Protein AF-A0A357CS96-F1 (afdb_monomer_lite)

Foldseek 3Di:
DDPQALVPVVVVLVVLLVVLVVDPADDPDDLVQLLCQQVVVDDDDDDDLLCQQLCCLVVSHPLPDDDDDDPQDAAADDDDDQDDDPPDDPVVVVVSVVVVVVCQDLLNQLQVLPSSNVPPGGPHPPNDVVSHPPVSNVSNVSRDDPNSVCVVPVHHYDYDHDPVNVVVNVVCCCVRRNVDPD

Structure (mmCIF, N/CA/C/O backbone):
data_AF-A0A357CS96-F1
#
_entry.id   AF-A0A357CS96-F1
#
loop_
_atom_site.group_PDB
_atom_site.id
_atom_site.type_symbol
_atom_site.label_atom_id
_atom_site.label_alt_id
_atom_site.label_comp_id
_atom_site.label_asym_id
_atom_site.label_entity_id
_atom_site.label_seq_id
_atom_site.pdbx_PDB_ins_code
_atom_site.Cartn_x
_atom_site.Cartn_y
_atom_site.Cartn_z
_atom_site.occupancy
_atom_site.B_iso_or_equiv
_atom_site.auth_seq_id
_atom_site.auth_comp_id
_atom_site.auth_asym_id
_atom_site.auth_atom_id
_atom_site.pdbx_PDB_model_num
ATOM 1 N N . LYS A 1 1 ? -3.365 -22.462 11.909 1.00 75.12 1 LYS A N 1
ATOM 2 C CA . LYS A 1 1 ? -4.131 -22.587 10.645 1.00 75.12 1 LYS A CA 1
ATOM 3 C C . LYS A 1 1 ? -3.348 -21.869 9.563 1.00 75.12 1 LYS A C 1
ATOM 5 O O . LYS A 1 1 ? -2.520 -21.044 9.932 1.00 75.12 1 LYS A O 1
ATOM 10 N N . ASP A 1 2 ? -3.538 -22.249 8.308 1.00 89.25 2 ASP A N 1
ATOM 11 C CA . ASP A 1 2 ? -2.720 -21.771 7.198 1.00 89.25 2 ASP A CA 1
ATOM 12 C C . ASP A 1 2 ? -3.025 -20.291 6.891 1.00 89.25 2 ASP A C 1
ATOM 14 O O . ASP A 1 2 ? -4.145 -19.974 6.487 1.00 89.25 2 ASP A O 1
ATOM 18 N N . PRO A 1 3 ? -2.075 -19.361 7.105 1.00 90.06 3 PRO A N 1
ATOM 19 C CA . PRO A 1 3 ? -2.290 -17.954 6.787 1.00 90.06 3 PRO A CA 1
ATOM 20 C C . PRO A 1 3 ? -2.448 -17.699 5.281 1.00 90.06 3 PRO A C 1
ATOM 22 O O . PRO A 1 3 ? -2.898 -16.617 4.927 1.00 90.06 3 PRO A O 1
ATOM 25 N N . LEU A 1 4 ? -2.132 -18.666 4.412 1.00 92.62 4 LEU A N 1
ATOM 26 C CA . LEU A 1 4 ? -2.280 -18.555 2.960 1.00 92.62 4 LEU A CA 1
ATOM 27 C C . LEU A 1 4 ? -3.591 -19.155 2.425 1.00 92.62 4 LEU A C 1
ATOM 29 O O . LEU A 1 4 ? -3.891 -18.972 1.251 1.00 92.62 4 LEU A O 1
ATOM 33 N N . ASP A 1 5 ? -4.396 -19.819 3.266 1.00 95.94 5 ASP A N 1
ATOM 34 C CA . ASP A 1 5 ? -5.719 -20.332 2.879 1.00 95.94 5 ASP A CA 1
ATOM 35 C C . ASP A 1 5 ? -6.846 -19.544 3.572 1.00 95.94 5 ASP A C 1
ATOM 37 O O . ASP A 1 5 ? -7.139 -19.793 4.755 1.00 95.94 5 ASP A O 1
ATOM 41 N N . PRO A 1 6 ? -7.548 -18.657 2.835 1.00 96.38 6 PRO A N 1
ATOM 42 C CA . PRO A 1 6 ? -8.664 -17.876 3.353 1.00 96.38 6 PRO A CA 1
ATOM 43 C C . PRO A 1 6 ? -9.782 -18.709 3.976 1.00 96.38 6 PRO A C 1
ATOM 45 O O . PRO A 1 6 ? -10.454 -18.243 4.898 1.00 96.38 6 PRO A O 1
ATOM 48 N N . LYS A 1 7 ? -9.978 -19.963 3.549 1.00 96.12 7 LYS A N 1
ATOM 49 C CA . LYS A 1 7 ? -11.012 -20.846 4.120 1.00 96.12 7 LYS A CA 1
ATOM 50 C C . LYS A 1 7 ? -10.738 -21.183 5.576 1.00 96.12 7 LYS A C 1
ATOM 52 O O . LYS A 1 7 ? -11.657 -21.549 6.300 1.00 96.12 7 LYS A O 1
ATOM 57 N N . THR A 1 8 ? -9.487 -21.072 6.013 1.00 96.25 8 THR A N 1
ATOM 58 C CA . THR A 1 8 ? -9.082 -21.425 7.373 1.00 96.25 8 THR A CA 1
ATOM 59 C C . THR A 1 8 ? -9.095 -20.234 8.333 1.00 96.25 8 THR A C 1
ATOM 61 O O . THR A 1 8 ? -8.881 -20.410 9.538 1.00 96.25 8 THR A O 1
ATOM 64 N N . TRP A 1 9 ? -9.382 -19.024 7.844 1.00 95.81 9 TRP A N 1
ATOM 65 C CA . TRP A 1 9 ? -9.335 -17.783 8.618 1.00 95.81 9 TRP A CA 1
ATOM 66 C C . TRP A 1 9 ? -10.586 -17.534 9.477 1.00 95.81 9 TRP A C 1
ATOM 68 O O . TRP A 1 9 ? -11.066 -16.407 9.576 1.00 95.81 9 TRP A O 1
ATOM 78 N N . ASP A 1 10 ? -11.124 -18.563 10.137 1.00 95.94 10 ASP A N 1
ATOM 79 C CA . ASP A 1 10 ? -12.395 -18.474 10.879 1.00 95.94 10 ASP A CA 1
ATOM 80 C C . ASP A 1 10 ? -12.441 -17.298 11.865 1.00 95.94 10 ASP A C 1
ATOM 82 O O . ASP A 1 10 ? -13.443 -16.592 11.958 1.00 95.94 10 ASP A O 1
ATOM 86 N N . LYS A 1 11 ? -11.334 -17.061 12.586 1.00 95.38 11 LYS A N 1
ATOM 87 C CA . LYS A 1 11 ? -11.227 -15.947 13.538 1.00 95.38 11 LYS A CA 1
ATOM 88 C C . LYS A 1 11 ? -11.236 -14.590 12.835 1.00 95.38 11 LYS A C 1
ATOM 90 O O . LYS A 1 11 ? -11.884 -13.675 13.327 1.00 95.38 11 LYS A O 1
ATOM 95 N N . THR A 1 12 ? -10.553 -14.470 11.698 1.00 94.88 12 THR A N 1
ATOM 96 C CA . THR A 1 12 ? -10.521 -13.238 10.899 1.00 94.88 12 THR A CA 1
ATOM 97 C C . THR A 1 12 ? -11.905 -12.931 10.348 1.00 94.88 12 THR A C 1
ATOM 99 O O . THR A 1 12 ? -12.391 -11.823 10.527 1.00 94.88 12 THR A O 1
ATOM 102 N N . TRP A 1 13 ? -12.589 -13.913 9.755 1.00 96.25 13 TRP A N 1
ATOM 103 C CA . TRP A 1 13 ? -13.939 -13.706 9.227 1.00 96.25 13 TRP A CA 1
ATOM 104 C C . TRP A 1 13 ? -14.944 -13.358 10.320 1.00 96.25 13 TRP A C 1
ATOM 106 O O . TRP A 1 13 ? -15.763 -12.463 10.130 1.00 96.25 13 TRP A O 1
ATOM 116 N N . ALA A 1 14 ? -14.872 -14.022 11.476 1.00 96.50 14 ALA A N 1
ATOM 117 C CA . ALA A 1 14 ? -15.705 -13.676 12.624 1.00 96.50 14 ALA A CA 1
ATOM 118 C C . ALA A 1 14 ? -15.427 -12.247 13.119 1.00 96.50 14 ALA A C 1
ATOM 120 O O . ALA A 1 14 ? -16.367 -11.498 13.374 1.00 96.50 14 ALA A O 1
ATOM 121 N N . TYR A 1 15 ? -14.153 -11.853 13.200 1.00 95.62 15 TYR A N 1
ATOM 122 C CA . TYR A 1 15 ? -13.755 -10.504 13.597 1.00 95.62 15 TYR A CA 1
ATOM 123 C C . TYR A 1 15 ? -14.239 -9.439 12.605 1.00 95.62 15 TYR A C 1
ATOM 125 O O . TYR A 1 15 ? -14.830 -8.450 13.025 1.00 95.62 15 TYR A O 1
ATOM 133 N N . LEU A 1 16 ? -14.058 -9.650 11.297 1.00 95.50 16 LEU A N 1
ATOM 134 C CA . LEU A 1 16 ? -14.501 -8.706 10.266 1.00 95.50 16 LEU A CA 1
ATOM 135 C C . LEU A 1 16 ? -16.028 -8.545 10.252 1.00 95.50 16 LEU A C 1
ATOM 137 O O . LEU A 1 16 ? -16.511 -7.426 10.116 1.00 95.50 16 LEU A O 1
ATOM 141 N N . LYS A 1 17 ? -16.788 -9.627 10.472 1.00 94.69 17 LYS A N 1
ATOM 142 C CA . LYS A 1 17 ? -18.253 -9.566 10.635 1.00 94.69 17 LYS A CA 1
ATOM 143 C C . LYS A 1 17 ? -18.686 -8.793 11.875 1.00 94.69 17 LYS A C 1
ATOM 145 O O . LYS A 1 17 ? -19.709 -8.117 11.846 1.00 94.69 17 LYS A O 1
ATOM 150 N N . GLU A 1 18 ? -17.953 -8.928 12.977 1.00 95.31 18 GLU A N 1
ATOM 151 C CA . GLU A 1 18 ? -18.225 -8.144 14.182 1.00 95.31 18 GLU A CA 1
ATOM 152 C C . GLU A 1 18 ? -17.918 -6.665 13.938 1.00 95.31 18 GLU A C 1
ATOM 154 O O . GLU A 1 18 ? -18.753 -5.815 14.233 1.00 95.31 18 GLU A O 1
ATOM 159 N N . LEU A 1 19 ? -16.764 -6.364 13.336 1.00 93.25 19 LEU A N 1
ATOM 160 C CA . LEU A 1 19 ? -16.343 -5.002 13.017 1.00 93.25 19 LEU A CA 1
ATOM 161 C C . LEU A 1 19 ? -17.325 -4.297 12.072 1.00 93.25 19 LEU A C 1
ATOM 163 O O . LEU A 1 19 ? -17.672 -3.143 12.300 1.00 93.25 19 LEU A O 1
ATOM 167 N N . ASP A 1 20 ? -17.819 -4.998 11.053 1.00 92.25 20 ASP A N 1
ATOM 168 C CA . ASP A 1 20 ? -18.779 -4.488 10.068 1.00 92.25 20 ASP A CA 1
ATOM 169 C C . ASP A 1 20 ? -20.096 -3.979 10.692 1.00 92.25 20 ASP A C 1
ATOM 171 O O . ASP A 1 20 ? -20.795 -3.143 10.117 1.00 92.25 20 ASP A O 1
ATOM 175 N N . LYS A 1 21 ? -20.452 -4.397 11.913 1.00 91.69 21 LYS A N 1
ATOM 176 C CA . LYS A 1 21 ? -21.603 -3.818 12.635 1.00 91.69 21 LYS A CA 1
ATOM 177 C C . LYS A 1 21 ? -21.431 -2.326 12.935 1.00 91.69 21 LYS A C 1
ATOM 179 O O . LYS A 1 21 ? -22.436 -1.636 13.085 1.00 91.69 21 LYS A O 1
ATOM 184 N N . TYR A 1 22 ? -20.187 -1.855 12.994 1.00 91.44 22 TYR A N 1
ATOM 185 C CA . TYR A 1 22 ? -19.800 -0.485 13.334 1.00 91.44 22 TYR A CA 1
ATOM 186 C C . TYR A 1 22 ? -19.279 0.304 12.125 1.00 91.44 22 TYR A C 1
ATOM 188 O O . TYR A 1 22 ? -18.843 1.441 12.282 1.00 91.44 22 TYR A O 1
ATOM 196 N N . ILE A 1 23 ? -19.299 -0.291 10.928 1.00 90.69 23 ILE A N 1
ATOM 197 C CA . ILE A 1 23 ? -18.941 0.386 9.683 1.00 90.69 23 ILE A CA 1
ATOM 198 C C . ILE A 1 23 ? -20.221 0.895 9.015 1.00 90.69 23 ILE A C 1
ATOM 200 O O . ILE A 1 23 ? -21.155 0.130 8.761 1.00 90.69 23 ILE A O 1
ATOM 204 N N . ASP A 1 24 ? -20.262 2.196 8.725 1.00 88.50 24 ASP A N 1
ATOM 205 C CA . ASP A 1 24 ? -21.394 2.816 8.032 1.00 88.50 24 ASP A CA 1
ATOM 206 C C . ASP A 1 24 ? -21.479 2.346 6.576 1.00 88.50 24 ASP A C 1
ATOM 208 O O . ASP A 1 24 ? -22.536 1.905 6.123 1.00 88.50 24 ASP A O 1
ATOM 212 N N . TYR A 1 25 ? -20.348 2.411 5.867 1.00 90.94 25 TYR A N 1
ATOM 213 C CA . TYR A 1 25 ? -20.164 1.925 4.502 1.00 90.94 25 TYR A CA 1
ATOM 214 C C . TYR A 1 25 ? -18.675 1.756 4.176 1.00 90.94 25 TYR A C 1
ATOM 216 O O . TYR A 1 25 ? -17.798 2.329 4.833 1.00 90.94 25 TYR A O 1
ATOM 224 N N . TYR A 1 26 ? -18.410 1.008 3.107 1.00 91.25 26 TYR A N 1
ATOM 225 C CA . TYR A 1 26 ? -17.089 0.865 2.503 1.00 91.25 26 TYR A CA 1
ATOM 226 C C . TYR A 1 26 ? -16.968 1.820 1.302 1.00 91.25 26 TYR A C 1
ATOM 228 O O . TYR A 1 26 ? -17.707 1.651 0.329 1.00 91.25 26 TYR A O 1
ATOM 236 N N . PRO A 1 27 ? -16.085 2.839 1.340 1.00 90.62 27 PRO A N 1
ATOM 237 C CA . PRO A 1 27 ? -15.875 3.731 0.201 1.00 90.62 27 PRO A CA 1
ATOM 238 C C . PRO A 1 27 ? -15.414 2.964 -1.039 1.00 90.62 27 PRO A C 1
ATOM 240 O O . PRO A 1 27 ? -14.642 2.014 -0.934 1.00 90.62 27 PRO A O 1
ATOM 243 N N . SER A 1 28 ? -15.800 3.426 -2.230 1.00 89.31 28 SER A N 1
ATOM 244 C CA . SER A 1 28 ? -15.429 2.775 -3.496 1.00 89.31 28 SER A CA 1
ATOM 245 C C . SER A 1 28 ? -13.948 2.929 -3.875 1.00 89.31 28 SER A C 1
ATOM 247 O O . SER A 1 28 ? -13.534 2.458 -4.931 1.00 89.31 28 SER A O 1
ATOM 249 N N . GLY A 1 29 ? -13.145 3.619 -3.059 1.00 90.50 29 GLY A N 1
ATOM 250 C CA . GLY A 1 29 ? -11.711 3.751 -3.282 1.00 90.50 29 GLY A CA 1
ATOM 251 C C . GLY A 1 29 ? -10.982 4.550 -2.205 1.00 90.50 29 GLY A C 1
ATOM 252 O O . GLY A 1 29 ? -11.567 5.373 -1.496 1.00 90.50 29 GLY A O 1
ATOM 253 N N . THR A 1 30 ? -9.668 4.337 -2.130 1.00 90.62 30 THR A N 1
ATOM 254 C CA . THR A 1 30 ? -8.774 4.927 -1.122 1.00 90.62 30 THR A CA 1
ATOM 255 C C . THR A 1 30 ? -8.813 6.454 -1.104 1.00 90.62 30 THR A C 1
ATOM 257 O O . THR A 1 30 ? -8.929 7.052 -0.038 1.00 90.62 30 THR A O 1
ATOM 260 N N . GLY A 1 31 ? -8.801 7.105 -2.274 1.00 91.88 31 GLY A N 1
ATOM 261 C CA . GLY A 1 31 ? -8.835 8.572 -2.353 1.00 91.88 31 GLY A CA 1
ATOM 262 C C . GLY A 1 31 ? -10.109 9.196 -1.769 1.00 91.88 31 GLY A C 1
ATOM 263 O O . GLY A 1 31 ? -10.073 10.319 -1.275 1.00 91.88 31 GLY A O 1
ATOM 264 N N . ILE A 1 32 ? -11.232 8.470 -1.779 1.00 94.38 32 ILE A N 1
ATOM 265 C CA . ILE A 1 32 ? -12.473 8.920 -1.135 1.00 94.38 32 ILE A CA 1
ATOM 266 C C . ILE A 1 32 ? -12.324 8.834 0.387 1.00 94.38 32 ILE A C 1
ATOM 268 O O . ILE A 1 32 ? -12.597 9.813 1.074 1.00 94.38 32 ILE A O 1
ATOM 272 N N . ALA A 1 33 ? -11.816 7.708 0.899 1.00 94.44 33 ALA A N 1
ATOM 273 C CA . ALA A 1 33 ? -11.625 7.501 2.334 1.00 94.44 33 ALA A CA 1
ATOM 274 C C . ALA A 1 33 ? -10.701 8.559 2.970 1.00 94.44 33 ALA A C 1
ATOM 276 O O . ALA A 1 33 ? -10.997 9.061 4.054 1.00 94.44 33 ALA A O 1
ATOM 277 N N . PHE A 1 34 ? -9.608 8.931 2.293 1.00 95.88 34 PHE A N 1
ATOM 278 C CA . PHE A 1 34 ? -8.703 9.982 2.773 1.00 95.88 34 PHE A CA 1
ATOM 279 C C . PHE A 1 34 ? -9.310 11.380 2.703 1.00 95.88 34 PHE A C 1
ATOM 281 O O . PHE A 1 34 ? -9.118 12.161 3.632 1.00 95.88 34 PHE A O 1
ATOM 288 N N . ARG A 1 35 ? -10.069 11.695 1.646 1.00 95.50 35 ARG A N 1
ATOM 289 C CA . ARG A 1 35 ? -10.781 12.976 1.556 1.00 95.50 35 ARG A CA 1
ATOM 290 C C . ARG A 1 35 ? -11.796 13.126 2.689 1.00 95.50 35 ARG A C 1
ATOM 292 O O . ARG A 1 35 ? -11.792 14.147 3.361 1.00 95.50 35 ARG A O 1
ATOM 299 N N . GLU A 1 36 ? -12.593 12.094 2.953 1.00 95.62 36 GLU A N 1
ATOM 300 C CA . GLU A 1 36 ? -13.549 12.079 4.069 1.00 95.62 36 GLU A CA 1
ATOM 301 C C . GLU A 1 36 ? -12.856 12.248 5.428 1.00 95.62 36 GLU A C 1
ATOM 303 O O . GLU A 1 36 ? -13.339 12.960 6.307 1.00 95.62 36 GLU A O 1
ATOM 308 N N . MET A 1 37 ? -11.684 11.630 5.601 1.00 95.12 37 MET A N 1
ATOM 309 C CA . MET A 1 37 ? -10.868 11.841 6.795 1.00 95.12 37 MET A CA 1
ATOM 310 C C . MET A 1 37 ? -10.388 13.297 6.900 1.00 95.12 37 MET A C 1
ATOM 312 O O . MET A 1 37 ? -10.484 13.888 7.973 1.00 95.12 37 MET A O 1
ATOM 316 N N . GLY A 1 38 ? -9.925 13.897 5.801 1.00 95.31 38 GLY A N 1
ATOM 317 C CA . GLY A 1 38 ? -9.519 15.305 5.756 1.00 95.31 38 GLY A CA 1
ATOM 318 C C . GLY A 1 38 ? -10.661 16.290 6.028 1.00 95.31 38 GLY A C 1
ATOM 319 O O . GLY A 1 38 ? -10.455 17.299 6.697 1.00 95.31 38 GLY A O 1
ATOM 320 N N . GLU A 1 39 ? -11.871 15.972 5.565 1.00 95.50 39 GLU A N 1
ATOM 321 C CA . GLU A 1 39 ? -13.102 16.746 5.791 1.00 95.50 39 GLU A CA 1
ATOM 322 C C . GLU A 1 39 ? -13.698 16.535 7.195 1.00 95.50 39 GLU A C 1
ATOM 324 O O . GLU A 1 39 ? -14.621 17.246 7.593 1.00 95.50 39 GLU A O 1
ATOM 329 N N . GLY A 1 40 ? -13.177 15.573 7.963 1.00 93.94 40 GLY A N 1
ATOM 330 C CA . GLY A 1 40 ? -13.650 15.252 9.310 1.00 93.94 40 GLY A CA 1
ATOM 331 C C . GLY A 1 40 ? -14.920 14.399 9.349 1.00 93.94 40 GLY A C 1
ATOM 332 O O . GLY A 1 40 ? -15.514 14.244 10.414 1.00 93.94 40 GLY A O 1
ATOM 333 N N . THR A 1 41 ? -15.336 13.821 8.220 1.00 93.69 41 THR A N 1
ATOM 334 C CA . THR A 1 41 ? -16.478 12.895 8.135 1.00 93.69 41 THR A CA 1
ATOM 335 C C . THR A 1 41 ? -16.083 11.445 8.419 1.00 93.69 41 THR A C 1
ATOM 337 O O . THR A 1 41 ? -16.950 10.588 8.579 1.00 93.69 41 THR A O 1
ATOM 340 N N . ARG A 1 42 ? -14.778 11.162 8.551 1.00 92.44 42 ARG A N 1
ATOM 341 C CA . ARG A 1 42 ? -14.239 9.851 8.931 1.00 92.44 42 ARG A CA 1
ATOM 342 C C . ARG A 1 42 ? -13.205 9.971 10.049 1.00 92.44 42 ARG A C 1
ATOM 344 O O . ARG A 1 42 ? -12.190 10.642 9.902 1.00 92.44 42 ARG A O 1
ATOM 351 N N . TYR A 1 43 ? -13.442 9.261 11.152 1.00 91.31 43 TYR A N 1
ATOM 352 C CA . TYR A 1 43 ? -12.580 9.312 12.342 1.00 91.31 43 TYR A CA 1
ATOM 353 C C . TYR A 1 43 ? -11.351 8.404 12.257 1.00 91.31 43 TYR A C 1
ATOM 355 O O . TYR A 1 43 ? -10.294 8.731 12.789 1.00 91.31 43 TYR A O 1
ATOM 363 N N . ILE A 1 44 ? -11.492 7.243 11.615 1.00 93.12 44 ILE A N 1
ATOM 364 C CA . ILE A 1 44 ? -10.446 6.226 11.515 1.00 93.12 44 ILE A CA 1
ATOM 365 C C . ILE A 1 44 ? -10.535 5.524 10.160 1.00 93.12 44 ILE A C 1
ATOM 367 O O . ILE A 1 44 ? -11.627 5.308 9.628 1.00 93.12 44 ILE A O 1
ATOM 371 N N . LEU A 1 45 ? -9.382 5.174 9.596 1.00 92.75 45 LEU A N 1
ATOM 372 C CA . LEU A 1 45 ? -9.275 4.352 8.395 1.00 92.75 45 LEU A CA 1
ATOM 373 C C . LEU A 1 45 ? -8.078 3.408 8.515 1.00 92.75 45 LEU A C 1
ATOM 375 O O . LEU A 1 45 ? -7.107 3.711 9.208 1.00 92.75 45 LEU A O 1
ATOM 379 N N . ALA A 1 46 ? -8.151 2.268 7.834 1.00 92.12 46 ALA A N 1
ATOM 380 C CA . ALA A 1 46 ? -6.997 1.402 7.631 1.00 92.12 46 ALA A CA 1
ATOM 381 C C . ALA A 1 46 ? -6.166 1.933 6.452 1.00 92.12 46 ALA A C 1
ATOM 383 O O . ALA A 1 46 ? -6.723 2.254 5.403 1.00 92.12 46 ALA A O 1
ATOM 384 N N . SER A 1 47 ? -4.846 2.022 6.621 1.00 91.75 47 SER A N 1
ATOM 385 C CA . SER A 1 47 ? -3.909 2.509 5.599 1.00 91.75 47 SER A CA 1
ATOM 386 C C . SER A 1 47 ? -2.629 1.680 5.587 1.00 91.75 47 SER A C 1
ATOM 388 O O . SER A 1 47 ? -2.313 0.992 6.556 1.00 91.75 47 SER A O 1
ATOM 390 N N . HIS A 1 48 ? -1.852 1.813 4.513 1.00 90.56 48 HIS A N 1
ATOM 391 C CA . HIS A 1 48 ? -0.430 1.479 4.500 1.00 90.56 48 HIS A CA 1
ATOM 392 C C . HIS A 1 48 ? 0.436 2.747 4.587 1.00 90.56 48 HIS A C 1
ATOM 394 O O . HIS A 1 48 ? -0.064 3.870 4.473 1.00 90.56 48 HIS A O 1
ATOM 400 N N . LEU A 1 49 ? 1.746 2.568 4.771 1.00 92.06 49 LEU A N 1
ATOM 401 C CA . LEU A 1 49 ? 2.691 3.665 5.009 1.00 92.06 49 LEU A CA 1
ATOM 402 C C . LEU A 1 49 ? 2.754 4.661 3.836 1.00 92.06 49 LEU A C 1
ATOM 404 O O . LEU A 1 49 ? 2.644 5.862 4.056 1.00 92.06 49 LEU A O 1
ATOM 408 N N . GLY A 1 50 ? 2.851 4.160 2.597 1.00 91.94 50 GLY A N 1
ATOM 409 C CA . GLY A 1 50 ? 2.831 4.981 1.376 1.00 91.94 50 GLY A CA 1
ATOM 410 C C . GLY A 1 50 ? 1.657 5.963 1.280 1.00 91.94 50 GLY A C 1
ATOM 411 O O . GLY A 1 50 ? 1.879 7.158 1.115 1.00 91.94 50 GLY A O 1
ATOM 412 N N . TRP A 1 51 ? 0.410 5.499 1.454 1.00 92.62 51 TRP A N 1
ATOM 413 C CA . TRP A 1 51 ? -0.756 6.388 1.429 1.00 92.62 51 TRP A CA 1
ATOM 414 C C . TRP A 1 51 ? -0.745 7.392 2.583 1.00 92.62 51 TRP A C 1
ATOM 416 O O . TRP A 1 51 ? -1.023 8.561 2.344 1.00 92.62 51 TRP A O 1
ATOM 426 N N . ASP A 1 52 ? -0.394 6.989 3.809 1.00 92.62 52 ASP A N 1
ATOM 427 C CA . ASP A 1 52 ? -0.352 7.934 4.935 1.00 92.62 52 ASP A CA 1
ATOM 428 C C . ASP A 1 52 ? 0.635 9.084 4.670 1.00 92.62 52 ASP A C 1
ATOM 430 O O . ASP A 1 52 ? 0.276 10.254 4.812 1.00 92.62 52 ASP A O 1
ATOM 434 N N . VAL A 1 53 ? 1.852 8.766 4.216 1.00 94.06 53 VAL A N 1
ATOM 435 C CA . VAL A 1 53 ? 2.874 9.770 3.886 1.00 94.06 53 VAL A CA 1
ATOM 436 C C . VAL A 1 53 ? 2.428 10.629 2.702 1.00 94.06 53 VAL A C 1
ATOM 438 O O . VAL A 1 53 ? 2.473 11.859 2.773 1.00 94.06 53 VAL A O 1
ATOM 441 N N . ASN A 1 54 ? 1.950 9.999 1.629 1.00 94.38 54 ASN A N 1
ATOM 442 C CA . ASN A 1 54 ? 1.549 10.689 0.411 1.00 94.38 54 ASN A CA 1
ATOM 443 C C . ASN A 1 54 ? 0.393 11.663 0.641 1.00 94.38 54 ASN A C 1
ATOM 445 O O . ASN A 1 54 ? 0.467 12.817 0.228 1.00 94.38 54 ASN A O 1
ATOM 449 N N . GLN A 1 55 ? -0.650 11.246 1.354 1.00 94.25 55 GLN A N 1
ATOM 450 C CA . GLN A 1 55 ? -1.840 12.072 1.566 1.00 94.25 55 GLN A CA 1
ATOM 451 C C . GLN A 1 55 ? -1.569 13.265 2.492 1.00 94.25 55 GLN A C 1
ATOM 453 O O . GLN A 1 55 ? -2.244 14.288 2.382 1.00 94.25 55 GLN A O 1
ATOM 458 N N . ARG A 1 56 ? -0.545 13.185 3.352 1.00 93.06 56 ARG A N 1
ATOM 459 C CA . ARG A 1 56 ? -0.037 14.338 4.116 1.00 93.06 56 ARG A CA 1
ATOM 460 C C . ARG A 1 56 ? 0.739 15.304 3.235 1.00 93.06 56 ARG A C 1
ATOM 462 O O . ARG A 1 56 ? 0.526 16.508 3.337 1.00 93.06 56 ARG A O 1
ATOM 469 N N . ILE A 1 57 ? 1.613 14.786 2.369 1.00 94.56 57 ILE A N 1
ATOM 470 C CA . ILE A 1 57 ? 2.382 15.603 1.417 1.00 94.56 57 ILE A CA 1
ATOM 471 C C . ILE A 1 57 ? 1.439 16.366 0.483 1.00 94.56 57 ILE A C 1
ATOM 473 O O . ILE A 1 57 ? 1.616 17.563 0.279 1.00 94.56 57 ILE A O 1
ATOM 477 N N . LEU A 1 58 ? 0.407 15.691 -0.029 1.00 94.06 58 LEU A N 1
ATOM 478 C CA . LEU A 1 58 ? -0.609 16.291 -0.895 1.00 94.06 58 LEU A CA 1
ATOM 479 C C . LEU A 1 58 ? -1.583 17.218 -0.145 1.00 94.06 58 LEU A C 1
ATOM 481 O O . LEU A 1 58 ? -2.394 17.889 -0.778 1.00 94.06 58 LEU A O 1
ATOM 485 N N . GLY A 1 59 ? -1.533 17.257 1.191 1.00 94.00 59 GLY A N 1
ATOM 486 C CA . GLY A 1 59 ? -2.434 18.064 2.016 1.00 94.00 59 GLY A CA 1
ATOM 487 C C . GLY A 1 59 ? -3.879 17.559 2.054 1.00 94.00 59 GLY A C 1
ATOM 488 O O . GLY A 1 59 ? -4.762 18.293 2.486 1.00 94.00 59 GLY A O 1
ATOM 489 N N . THR A 1 60 ? -4.136 16.324 1.612 1.00 95.38 60 THR A N 1
ATOM 490 C CA . THR A 1 60 ? -5.466 15.700 1.674 1.00 95.38 60 THR A CA 1
ATOM 491 C C . THR A 1 60 ? -5.875 15.406 3.112 1.00 95.38 60 THR A C 1
ATOM 493 O O . THR A 1 60 ? -7.036 15.593 3.460 1.00 95.38 60 THR A O 1
ATOM 496 N N . ILE A 1 61 ? -4.922 14.999 3.957 1.00 94.38 61 ILE A N 1
ATOM 497 C CA . ILE A 1 61 ? -5.132 14.913 5.405 1.00 94.38 61 ILE A CA 1
ATOM 498 C C . ILE A 1 61 ? -4.208 15.881 6.153 1.00 94.38 61 ILE A C 1
ATOM 500 O O . ILE A 1 61 ? -3.055 16.069 5.751 1.00 94.38 61 ILE A O 1
ATOM 504 N N . PRO A 1 62 ? -4.666 16.486 7.263 1.00 91.25 62 PRO A N 1
ATOM 505 C CA . PRO A 1 62 ? -3.830 17.380 8.051 1.00 91.25 62 PRO A CA 1
ATOM 506 C C . PRO A 1 62 ? -2.608 16.677 8.658 1.00 91.25 62 PRO A C 1
ATOM 508 O O . PRO A 1 62 ? -2.702 15.579 9.207 1.00 91.25 62 PRO A O 1
ATOM 511 N N . ALA A 1 63 ? -1.460 17.362 8.670 1.00 89.38 63 ALA A N 1
ATOM 512 C CA . ALA A 1 63 ? -0.200 16.816 9.187 1.00 89.38 63 ALA A CA 1
ATOM 513 C C . ALA A 1 63 ? -0.265 16.361 10.660 1.00 89.38 63 ALA A C 1
ATOM 515 O O . ALA A 1 63 ? 0.474 15.463 11.054 1.00 89.38 63 ALA A O 1
ATOM 516 N N . HIS A 1 64 ? -1.162 16.944 11.464 1.00 88.56 64 HIS A N 1
ATOM 517 C CA . HIS A 1 64 ? -1.317 16.622 12.885 1.00 88.56 64 HIS A CA 1
ATOM 518 C C . HIS A 1 64 ? -2.109 15.330 13.156 1.00 88.56 64 HIS A C 1
ATOM 520 O O . HIS A 1 64 ? -2.174 14.894 14.307 1.00 88.56 64 HIS A O 1
ATOM 526 N N . PHE A 1 65 ? -2.714 14.712 12.136 1.00 91.50 65 PHE A N 1
ATOM 527 C CA . PHE A 1 65 ? -3.439 13.450 12.301 1.00 91.50 65 PHE A CA 1
ATOM 528 C C . PHE A 1 65 ? -2.465 12.354 12.723 1.00 91.50 65 PHE A C 1
ATOM 530 O O . PHE A 1 65 ? -1.347 12.288 12.215 1.00 91.50 65 PHE A O 1
ATOM 537 N N . GLN A 1 66 ? -2.869 11.482 13.638 1.00 90.75 66 GLN A N 1
ATOM 538 C CA . GLN A 1 66 ? -1.983 10.457 14.183 1.00 90.75 66 GLN A CA 1
ATOM 539 C C . GLN A 1 66 ? -2.162 9.129 13.453 1.00 90.75 66 GLN A C 1
ATOM 541 O O . GLN A 1 66 ? -3.242 8.823 12.954 1.00 90.75 66 GLN A O 1
ATOM 546 N N . ALA A 1 67 ? -1.085 8.351 13.397 1.00 91.69 67 ALA A N 1
ATOM 547 C CA . ALA A 1 67 ? -1.133 6.955 12.994 1.00 91.69 67 ALA A CA 1
ATOM 548 C C . ALA A 1 67 ? -0.798 6.109 14.222 1.00 91.69 67 ALA A C 1
ATOM 550 O O . ALA A 1 67 ? -0.102 6.562 15.129 1.00 91.69 67 ALA A O 1
ATOM 551 N N . PHE A 1 68 ? -1.308 4.888 14.260 1.00 93.38 68 PHE A N 1
ATOM 552 C CA . PHE A 1 68 ? -0.913 3.905 15.252 1.00 93.38 68 PHE A CA 1
ATOM 553 C C . PHE A 1 68 ? -0.904 2.528 14.604 1.00 93.38 68 PHE A C 1
ATOM 555 O O . PHE A 1 68 ? -1.538 2.300 13.574 1.00 93.38 68 PHE A O 1
ATOM 562 N N . PHE A 1 69 ? -0.174 1.608 15.221 1.00 94.12 69 PHE A N 1
ATOM 563 C CA . PHE A 1 69 ? -0.026 0.246 14.736 1.00 94.12 69 PHE A CA 1
ATOM 564 C C . PHE A 1 69 ? -0.635 -0.703 15.753 1.00 94.12 69 PHE A C 1
ATOM 566 O O . PHE A 1 69 ? -0.425 -0.541 16.956 1.00 94.12 69 PHE A O 1
ATOM 573 N N . LEU A 1 70 ? -1.376 -1.696 15.271 1.00 93.38 70 LEU A N 1
ATOM 574 C CA . LEU A 1 70 ? -1.912 -2.739 16.132 1.00 93.38 70 LEU A CA 1
ATOM 575 C C . LEU A 1 70 ? -0.774 -3.628 16.642 1.00 93.38 70 LEU A C 1
ATOM 577 O O . LEU A 1 70 ? 0.215 -3.880 15.942 1.00 93.38 70 LEU A O 1
ATOM 581 N N . GLU A 1 71 ? -0.919 -4.128 17.864 1.00 92.19 71 GLU A N 1
ATOM 582 C CA . GLU A 1 71 ? -0.011 -5.144 18.388 1.00 92.19 71 GLU A CA 1
ATOM 583 C C . GLU A 1 71 ? 0.005 -6.366 17.462 1.00 92.19 71 GLU A C 1
ATOM 585 O O . GLU A 1 71 ? -1.024 -6.762 16.914 1.00 92.19 71 GLU A O 1
ATOM 590 N N . ASN A 1 72 ? 1.183 -6.972 17.290 1.00 91.25 72 ASN A N 1
ATOM 591 C CA . ASN A 1 72 ? 1.392 -8.125 16.406 1.00 91.25 72 ASN A CA 1
ATOM 592 C C . ASN A 1 72 ? 1.065 -7.863 14.921 1.00 91.25 72 ASN A C 1
ATOM 594 O O . ASN A 1 72 ? 0.725 -8.793 14.188 1.00 91.25 72 ASN A O 1
ATOM 598 N N . THR A 1 73 ? 1.194 -6.612 14.461 1.00 94.19 73 THR A N 1
ATOM 599 C CA . THR A 1 73 ? 1.124 -6.283 13.029 1.00 94.19 73 THR A CA 1
ATOM 600 C C . THR A 1 73 ? 2.117 -7.139 12.236 1.00 94.19 73 THR A C 1
ATOM 602 O O . THR A 1 73 ? 3.273 -7.291 12.626 1.00 94.19 73 THR A O 1
ATOM 605 N N . THR A 1 74 ? 1.659 -7.687 11.110 1.00 93.94 74 THR A N 1
ATOM 606 C CA . THR A 1 74 ? 2.501 -8.278 10.064 1.00 93.94 74 THR A CA 1
ATOM 607 C C . THR A 1 74 ? 2.253 -7.492 8.790 1.00 93.94 74 THR A C 1
ATOM 609 O O . THR A 1 74 ? 1.106 -7.353 8.365 1.00 93.94 74 THR A O 1
ATOM 612 N N . TRP A 1 75 ? 3.312 -6.967 8.185 1.00 93.44 75 TRP A N 1
ATOM 613 C CA . TRP A 1 75 ? 3.208 -6.262 6.918 1.00 93.44 75 TRP A CA 1
ATOM 614 C C . TRP A 1 75 ? 2.865 -7.235 5.798 1.00 93.44 75 TRP A C 1
ATOM 616 O O . TRP A 1 75 ? 3.597 -8.193 5.566 1.00 93.44 75 TRP A O 1
ATOM 626 N N . VAL A 1 76 ? 1.772 -6.981 5.085 1.00 92.25 76 VAL A N 1
ATOM 627 C CA . VAL A 1 76 ? 1.515 -7.621 3.793 1.00 92.25 76 VAL A CA 1
ATOM 628 C C . VAL A 1 76 ? 2.096 -6.701 2.734 1.00 92.25 76 VAL A C 1
ATOM 630 O O . VAL A 1 76 ? 1.608 -5.588 2.542 1.00 92.25 76 VAL A O 1
ATOM 633 N N . ASN A 1 77 ? 3.182 -7.136 2.103 1.00 87.31 77 ASN A N 1
ATOM 634 C CA . ASN A 1 77 ? 3.887 -6.315 1.132 1.00 87.31 77 ASN A CA 1
ATOM 635 C C . ASN A 1 77 ? 3.067 -6.224 -0.158 1.00 87.31 77 ASN A C 1
ATOM 637 O O . ASN A 1 77 ? 2.870 -7.225 -0.849 1.00 87.31 77 ASN A O 1
ATOM 641 N N . ASP A 1 78 ? 2.622 -5.011 -0.472 1.00 79.94 78 ASP A N 1
ATOM 642 C CA . ASP A 1 78 ? 2.068 -4.644 -1.769 1.00 79.94 78 ASP A CA 1
ATOM 643 C C . ASP A 1 78 ? 3.204 -4.114 -2.654 1.00 79.94 78 ASP A C 1
ATOM 645 O O . ASP A 1 78 ? 4.071 -3.360 -2.205 1.00 79.94 78 ASP A O 1
ATOM 649 N N . SER A 1 79 ? 3.285 -4.585 -3.892 1.00 81.12 79 SER A N 1
ATOM 650 C CA . SER A 1 79 ? 4.389 -4.272 -4.798 1.00 81.12 79 SER A CA 1
ATOM 651 C C . SER A 1 79 ? 3.898 -4.211 -6.229 1.00 81.12 79 SER A C 1
ATOM 653 O O . SER A 1 79 ? 3.115 -5.043 -6.679 1.00 81.12 79 SER A O 1
ATOM 655 N N . HIS A 1 80 ? 4.407 -3.232 -6.970 1.00 86.94 80 HIS A N 1
ATOM 656 C CA . HIS A 1 80 ? 4.122 -3.103 -8.389 1.00 86.94 80 HIS A CA 1
ATOM 657 C C . HIS A 1 80 ? 5.181 -3.850 -9.199 1.00 86.94 80 HIS A C 1
ATOM 659 O O . HIS A 1 80 ? 6.382 -3.636 -9.026 1.00 86.94 80 HIS A O 1
ATOM 665 N N . PHE A 1 81 ? 4.728 -4.706 -10.113 1.00 89.50 81 PHE A N 1
ATOM 666 C CA . PHE A 1 81 ? 5.596 -5.501 -10.976 1.00 89.50 81 PHE A CA 1
ATOM 667 C C . PHE A 1 81 ? 5.469 -5.056 -12.429 1.00 89.50 81 PHE A C 1
ATOM 669 O O . PHE A 1 81 ? 4.372 -4.805 -12.928 1.00 89.50 81 PHE A O 1
ATOM 676 N N . ALA A 1 82 ? 6.600 -5.005 -13.132 1.00 93.25 82 ALA A N 1
ATOM 677 C CA . ALA A 1 82 ? 6.580 -4.878 -14.579 1.00 93.25 82 ALA A CA 1
ATOM 678 C C . ALA A 1 82 ? 6.166 -6.217 -15.204 1.00 93.25 82 ALA A C 1
ATOM 680 O O . ALA A 1 82 ? 6.816 -7.241 -14.986 1.00 93.25 82 ALA A O 1
ATOM 681 N N . CYS A 1 83 ? 5.107 -6.199 -16.010 1.00 93.81 83 CYS A N 1
ATOM 682 C CA . CYS A 1 83 ? 4.574 -7.380 -16.684 1.00 93.81 83 CYS A CA 1
ATOM 683 C C . CYS A 1 83 ? 4.701 -7.229 -18.202 1.00 93.81 83 CYS A C 1
ATOM 685 O O . CYS A 1 83 ? 4.379 -6.178 -18.755 1.00 93.81 83 CYS A O 1
ATOM 687 N N . ILE A 1 84 ? 5.128 -8.293 -18.888 1.00 96.19 84 ILE A N 1
ATOM 688 C CA . ILE A 1 84 ? 5.168 -8.346 -20.355 1.00 96.19 84 ILE A CA 1
ATOM 689 C C . ILE A 1 84 ? 3.955 -9.154 -20.842 1.00 96.19 84 ILE A C 1
ATOM 691 O O . ILE A 1 84 ? 3.852 -10.338 -20.506 1.00 96.19 84 ILE A O 1
ATOM 695 N N . PRO A 1 85 ? 3.041 -8.562 -21.634 1.00 93.50 85 PRO A N 1
ATOM 696 C CA . PRO A 1 85 ? 1.903 -9.282 -22.189 1.00 93.50 85 PRO A CA 1
ATOM 697 C C . PRO A 1 85 ? 2.319 -10.504 -23.016 1.00 93.50 85 PRO A C 1
ATOM 699 O O . PRO A 1 85 ? 3.305 -10.490 -23.761 1.00 93.50 85 PRO A O 1
ATOM 702 N N . LYS A 1 86 ? 1.527 -11.576 -22.922 1.00 95.44 86 LYS A N 1
ATOM 703 C CA . LYS A 1 86 ? 1.688 -12.745 -23.795 1.00 95.44 86 LYS A CA 1
ATOM 704 C C . LYS A 1 86 ? 1.349 -12.360 -25.241 1.00 95.44 86 LYS A C 1
ATOM 706 O O . LYS A 1 86 ? 0.502 -11.508 -25.479 1.00 95.44 86 LYS A O 1
ATOM 711 N N . GLY A 1 87 ? 1.996 -13.016 -26.204 1.00 96.00 87 GLY A N 1
ATOM 712 C CA . GLY A 1 87 ? 1.699 -12.845 -27.634 1.00 96.00 87 GLY A CA 1
ATOM 713 C C . GLY A 1 87 ? 2.503 -11.764 -28.365 1.00 96.00 87 GLY A C 1
ATOM 714 O O . GLY A 1 87 ? 2.400 -11.683 -29.582 1.00 96.00 87 GLY A O 1
ATOM 715 N N . LEU A 1 88 ? 3.346 -10.990 -27.672 1.00 96.44 88 LEU A N 1
ATOM 716 C CA . LEU A 1 88 ? 4.251 -10.048 -28.339 1.00 96.44 88 LEU A CA 1
ATOM 717 C C . LEU A 1 88 ? 5.251 -10.772 -29.259 1.00 96.44 88 LEU A C 1
ATOM 719 O O . LEU A 1 88 ? 5.781 -11.839 -28.909 1.00 96.44 88 LEU A O 1
ATOM 723 N N . ASP A 1 89 ? 5.536 -10.166 -30.413 1.00 97.88 89 ASP A N 1
ATOM 724 C CA . ASP A 1 89 ? 6.623 -10.605 -31.284 1.00 97.88 89 ASP A CA 1
ATOM 725 C C . ASP A 1 89 ? 7.999 -10.382 -30.626 1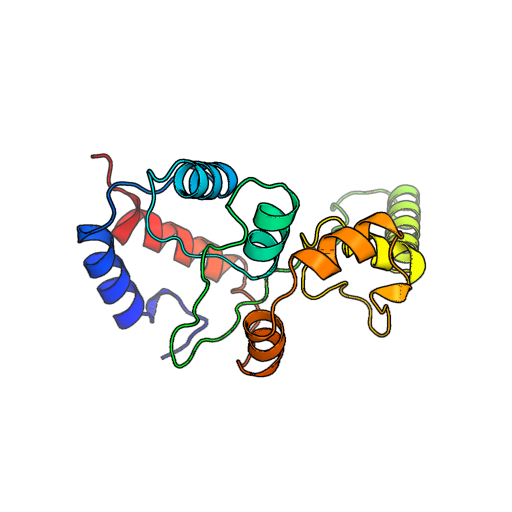.00 97.88 89 ASP A C 1
ATOM 727 O O . ASP A 1 89 ? 8.126 -9.819 -29.532 1.00 97.88 89 ASP A O 1
ATOM 731 N N . LYS A 1 90 ? 9.053 -10.880 -31.279 1.00 97.81 90 LYS A N 1
ATOM 732 C CA . LYS A 1 90 ? 10.416 -10.814 -30.745 1.00 97.81 90 LYS A CA 1
ATOM 733 C C . LYS A 1 90 ? 10.889 -9.370 -30.528 1.00 97.81 90 LYS A C 1
ATOM 735 O O . LYS A 1 90 ? 11.440 -9.085 -29.469 1.00 97.81 90 LYS A O 1
ATOM 740 N N . ALA A 1 91 ? 10.641 -8.475 -31.483 1.00 97.88 91 ALA A N 1
ATOM 741 C CA . ALA A 1 91 ? 11.119 -7.096 -31.420 1.00 97.88 91 ALA A CA 1
ATOM 742 C C . ALA A 1 91 ? 10.462 -6.327 -30.263 1.00 97.88 91 ALA A C 1
ATOM 744 O O . ALA A 1 91 ? 11.142 -5.657 -29.488 1.00 97.88 91 ALA A O 1
ATOM 745 N N . HIS A 1 92 ? 9.152 -6.489 -30.073 1.00 97.81 92 HIS A N 1
ATOM 746 C CA . HIS A 1 92 ? 8.433 -5.843 -28.976 1.00 97.81 92 HIS A CA 1
ATOM 747 C C . HIS A 1 92 ? 8.833 -6.399 -27.604 1.00 97.81 92 HIS A C 1
ATOM 749 O O . HIS A 1 92 ? 8.930 -5.638 -26.641 1.00 97.81 92 HIS A O 1
ATOM 755 N N . LYS A 1 93 ? 9.119 -7.704 -27.498 1.00 97.81 93 LYS A N 1
ATOM 756 C CA . LYS A 1 93 ? 9.666 -8.288 -26.260 1.00 97.81 93 LY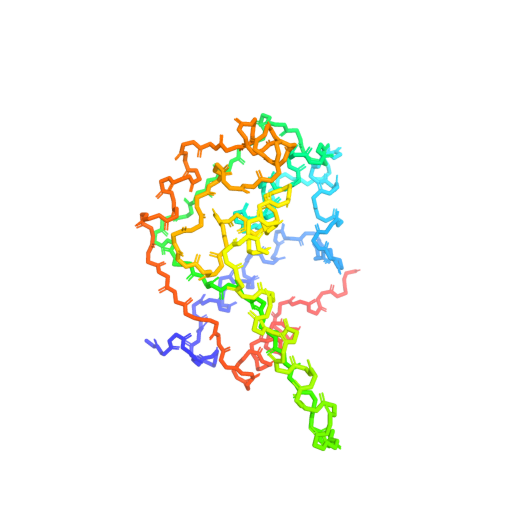S A CA 1
ATOM 757 C C . LYS A 1 93 ? 11.037 -7.717 -25.919 1.00 97.81 93 LYS A C 1
ATOM 759 O O . LYS A 1 93 ? 11.282 -7.396 -24.760 1.00 97.81 93 LYS A O 1
ATOM 764 N N . GLU A 1 94 ? 11.914 -7.579 -26.910 1.00 97.75 94 GLU A N 1
ATOM 765 C CA . GLU A 1 94 ? 13.244 -6.997 -26.718 1.00 97.75 94 GLU A CA 1
ATOM 766 C C . GLU A 1 94 ? 13.156 -5.542 -26.243 1.00 97.75 94 GLU A C 1
ATOM 768 O O . GLU A 1 94 ? 13.830 -5.175 -25.281 1.00 97.75 94 GLU A O 1
ATOM 773 N N . LEU A 1 95 ? 12.272 -4.735 -26.838 1.00 97.50 95 LEU A N 1
ATOM 774 C CA . LEU A 1 95 ? 12.035 -3.353 -26.407 1.00 97.50 95 LEU A CA 1
ATOM 775 C C . LEU A 1 95 ? 11.446 -3.272 -24.991 1.00 97.50 95 LEU A C 1
ATOM 777 O O . LEU A 1 95 ? 11.906 -2.465 -24.183 1.00 97.50 95 LEU A O 1
ATOM 781 N N . ALA A 1 96 ? 10.476 -4.128 -24.656 1.00 97.75 96 ALA A N 1
ATOM 782 C CA . ALA A 1 96 ? 9.900 -4.178 -23.313 1.00 97.75 96 ALA A CA 1
ATOM 783 C C . ALA A 1 96 ? 10.962 -4.519 -22.254 1.00 97.75 96 ALA A C 1
ATOM 785 O O . ALA A 1 96 ? 11.029 -3.870 -21.212 1.00 97.75 96 ALA A O 1
ATOM 786 N N . LEU A 1 97 ? 11.835 -5.491 -22.534 1.00 97.75 97 LEU A N 1
ATOM 787 C CA . LEU A 1 97 ? 12.938 -5.849 -21.640 1.00 97.75 97 LEU A CA 1
ATOM 788 C C . LEU A 1 97 ? 13.951 -4.709 -21.481 1.00 97.75 97 LEU A C 1
ATOM 790 O O . LEU A 1 97 ? 14.417 -4.471 -20.369 1.00 97.75 97 LEU A O 1
ATOM 794 N N . GLN A 1 98 ? 14.262 -3.976 -22.555 1.00 98.12 98 GLN A N 1
ATOM 795 C CA . GLN A 1 98 ? 15.135 -2.800 -22.480 1.00 98.12 98 GLN A CA 1
ATOM 796 C C . GLN A 1 98 ? 14.530 -1.692 -21.613 1.00 98.12 98 GLN A C 1
ATOM 798 O O . GLN A 1 98 ? 15.236 -1.111 -20.788 1.00 98.12 98 GLN A O 1
ATOM 803 N N . LEU A 1 99 ? 13.225 -1.435 -21.746 1.00 97.69 99 LEU A N 1
ATOM 804 C CA . LEU A 1 99 ? 12.522 -0.467 -20.908 1.00 97.69 99 LEU A CA 1
ATOM 805 C C . LEU A 1 99 ? 12.540 -0.886 -19.434 1.00 97.69 99 LEU A C 1
ATOM 807 O O . LEU A 1 99 ? 12.875 -0.074 -18.576 1.00 97.69 99 LEU A O 1
ATOM 811 N N . ILE A 1 100 ? 12.235 -2.152 -19.133 1.00 97.44 100 ILE A N 1
ATOM 812 C CA . ILE A 1 100 ? 12.269 -2.677 -17.760 1.00 97.44 100 ILE A CA 1
ATOM 813 C C . ILE A 1 100 ? 13.677 -2.547 -17.172 1.00 97.44 100 ILE A C 1
ATOM 815 O O . ILE A 1 100 ? 13.837 -2.048 -16.060 1.00 97.44 100 ILE A O 1
ATOM 819 N N . ALA A 1 101 ? 14.707 -2.934 -17.928 1.00 97.31 101 ALA A N 1
ATOM 820 C CA . ALA A 1 101 ? 16.094 -2.800 -17.496 1.00 97.31 101 ALA A CA 1
ATOM 821 C C . ALA A 1 101 ? 16.478 -1.336 -17.225 1.00 97.31 101 ALA A C 1
ATOM 823 O O . ALA A 1 101 ? 17.212 -1.060 -16.278 1.00 97.31 101 ALA A O 1
ATOM 824 N N . TRP A 1 102 ? 15.976 -0.392 -18.026 1.00 97.81 102 TRP A N 1
ATOM 825 C CA . TRP A 1 102 ? 16.186 1.035 -17.798 1.00 97.81 102 TRP A CA 1
ATOM 826 C C . TRP A 1 102 ? 15.455 1.547 -16.548 1.00 97.81 102 TRP A C 1
ATOM 828 O O . TRP A 1 102 ? 16.076 2.226 -15.734 1.00 97.81 102 TRP A O 1
ATOM 838 N N . LEU A 1 103 ? 14.187 1.171 -16.345 1.00 96.31 103 LEU A N 1
ATOM 839 C CA . LEU A 1 103 ? 13.394 1.546 -15.165 1.00 96.31 103 LEU A CA 1
ATOM 840 C C . LEU A 1 103 ? 13.983 1.008 -13.852 1.00 96.31 103 LEU A C 1
ATOM 842 O O . LEU A 1 103 ? 13.784 1.610 -12.800 1.00 96.31 103 LEU A O 1
ATOM 846 N N . LEU A 1 104 ? 14.707 -0.112 -13.900 1.00 95.88 104 LEU A N 1
ATOM 847 C CA . LEU A 1 104 ? 15.374 -0.719 -12.743 1.00 95.88 104 LEU A CA 1
ATOM 848 C C . LEU A 1 104 ? 16.753 -0.115 -12.434 1.00 95.88 104 LEU A C 1
ATOM 850 O O . LEU A 1 104 ? 17.409 -0.548 -11.486 1.00 95.88 104 LEU A O 1
ATOM 854 N N . LYS A 1 105 ? 17.218 0.882 -13.192 1.00 97.12 105 LYS A N 1
ATOM 855 C CA . LYS A 1 105 ? 18.447 1.602 -12.838 1.00 97.12 105 LYS A CA 1
ATOM 856 C C . LYS A 1 105 ? 18.248 2.421 -11.552 1.00 97.12 105 LYS A C 1
ATOM 858 O O . LYS A 1 105 ? 17.164 2.983 -11.376 1.00 97.12 105 LYS A O 1
ATOM 863 N N . PRO A 1 106 ? 19.268 2.541 -10.679 1.00 96.88 106 PRO A N 1
ATOM 864 C CA . PRO A 1 106 ? 19.193 3.332 -9.447 1.00 96.88 106 PRO A CA 1
ATOM 865 C C . PRO A 1 106 ? 18.645 4.751 -9.637 1.00 96.88 106 PRO A C 1
ATOM 867 O O . PRO A 1 106 ? 17.804 5.197 -8.863 1.00 96.88 106 PRO A O 1
ATOM 870 N N . GLU A 1 107 ? 19.069 5.442 -10.695 1.00 95.94 107 GLU A N 1
ATOM 871 C CA . GLU A 1 107 ? 18.651 6.816 -10.989 1.00 95.94 107 GLU A CA 1
ATOM 872 C C . GLU A 1 107 ? 17.163 6.891 -11.340 1.00 95.94 107 GLU A C 1
ATOM 874 O O . GLU A 1 107 ? 16.479 7.830 -10.945 1.00 95.94 107 GLU A O 1
ATOM 879 N N . MET A 1 108 ? 16.643 5.879 -12.041 1.00 96.44 108 MET A N 1
ATOM 880 C CA . MET A 1 108 ? 15.220 5.807 -12.369 1.00 96.44 108 MET A CA 1
ATOM 881 C C . MET A 1 108 ? 14.380 5.420 -11.159 1.00 96.44 108 MET A C 1
ATOM 883 O O . MET A 1 108 ? 13.306 5.971 -10.939 1.00 96.44 108 MET A O 1
ATOM 887 N N . GLN A 1 109 ? 14.894 4.519 -10.329 1.00 95.94 109 GLN A N 1
ATOM 888 C CA . GLN A 1 109 ? 14.245 4.109 -9.091 1.00 95.94 109 GLN A CA 1
ATOM 889 C C . GLN A 1 109 ? 14.165 5.241 -8.064 1.00 95.94 109 GLN A C 1
ATOM 891 O O . GLN A 1 109 ? 13.221 5.277 -7.280 1.00 95.94 109 GLN A O 1
ATOM 896 N N . ALA A 1 110 ? 15.089 6.202 -8.096 1.00 96.81 110 ALA A N 1
ATOM 897 C CA . ALA A 1 110 ? 15.047 7.370 -7.222 1.00 96.81 110 ALA A CA 1
ATOM 898 C C . ALA A 1 110 ? 13.795 8.246 -7.439 1.00 96.81 110 ALA A C 1
ATOM 900 O O . ALA A 1 110 ? 13.363 8.931 -6.514 1.00 96.81 110 ALA A O 1
ATOM 901 N N . PHE A 1 111 ? 13.154 8.182 -8.612 1.00 95.19 111 PHE A N 1
ATOM 902 C CA . PHE A 1 111 ? 11.869 8.850 -8.846 1.00 95.19 111 PHE A CA 1
ATOM 903 C C . PHE A 1 111 ? 10.703 8.213 -8.076 1.00 95.19 111 PHE A C 1
ATOM 905 O O . PHE A 1 111 ? 9.700 8.879 -7.855 1.00 95.19 111 PHE A O 1
ATOM 912 N N . ASN A 1 112 ? 10.823 6.973 -7.586 1.00 93.88 112 ASN A N 1
ATOM 913 C CA . ASN A 1 112 ? 9.762 6.332 -6.792 1.00 93.88 112 ASN A CA 1
ATOM 914 C C . ASN A 1 112 ? 9.595 6.941 -5.390 1.00 93.88 112 ASN A C 1
ATOM 916 O O . ASN A 1 112 ? 8.634 6.625 -4.692 1.00 93.88 112 ASN A O 1
ATOM 920 N N . TYR A 1 113 ? 10.495 7.840 -4.981 1.00 95.12 113 TYR A N 1
ATOM 921 C CA . TYR A 1 113 ? 10.294 8.691 -3.810 1.00 95.12 113 TYR A CA 1
ATOM 922 C C . TYR A 1 113 ? 9.243 9.790 -4.033 1.00 95.12 113 TYR A C 1
ATOM 924 O O . TYR A 1 113 ? 8.928 10.515 -3.086 1.00 95.12 113 TYR A O 1
ATOM 932 N N . ASP A 1 114 ? 8.702 9.927 -5.250 1.00 93.50 114 ASP A N 1
ATOM 933 C CA . ASP A 1 114 ? 7.733 10.960 -5.600 1.00 93.50 114 ASP A CA 1
ATOM 934 C C . ASP A 1 114 ? 6.552 11.002 -4.625 1.00 93.50 114 ASP A C 1
ATOM 936 O O . ASP A 1 114 ? 5.794 10.040 -4.461 1.00 93.50 114 ASP A O 1
ATOM 940 N N . ASN A 1 115 ? 6.463 12.134 -3.923 1.00 91.75 115 ASN A N 1
ATOM 941 C CA . ASN A 1 115 ? 5.491 12.418 -2.873 1.00 91.75 115 ASN A CA 1
ATOM 942 C C . ASN A 1 115 ? 5.253 11.243 -1.907 1.00 91.75 115 ASN A C 1
ATOM 944 O O . ASN A 1 115 ? 4.144 11.066 -1.416 1.00 91.75 115 ASN A O 1
ATOM 948 N N . GLY A 1 116 ? 6.270 10.415 -1.650 1.00 92.19 116 GLY A N 1
ATOM 949 C CA . GLY A 1 116 ? 6.190 9.277 -0.736 1.00 92.19 116 GLY A CA 1
ATOM 950 C C . GLY A 1 116 ? 5.183 8.183 -1.095 1.00 92.19 116 GLY A C 1
ATOM 951 O O . GLY A 1 116 ? 4.875 7.373 -0.225 1.00 92.19 116 GLY A O 1
ATOM 952 N N . TYR A 1 117 ? 4.684 8.116 -2.335 1.00 89.81 117 TYR A N 1
ATOM 953 C CA . TYR A 1 117 ? 3.678 7.119 -2.727 1.00 89.81 117 TYR A CA 1
ATOM 954 C C . TYR A 1 117 ? 4.151 5.676 -2.475 1.00 89.81 117 TYR A C 1
ATOM 956 O O . TYR A 1 117 ? 3.415 4.868 -1.912 1.00 89.81 117 TYR A O 1
ATOM 964 N N . PHE A 1 118 ? 5.417 5.384 -2.794 1.00 90.94 118 PHE A N 1
ATOM 965 C CA . PHE A 1 118 ? 6.067 4.101 -2.504 1.00 90.94 118 PHE A CA 1
ATOM 966 C C . PHE A 1 118 ? 6.930 4.128 -1.237 1.00 90.94 118 PHE A C 1
ATOM 968 O O . PHE A 1 118 ? 7.904 3.384 -1.140 1.00 90.94 118 PHE A O 1
ATOM 975 N N . TYR A 1 119 ? 6.622 4.981 -0.252 1.00 92.25 119 TYR A N 1
ATOM 976 C CA . TYR A 1 119 ? 7.327 4.938 1.031 1.00 92.25 119 TYR A CA 1
ATOM 977 C C . TYR A 1 119 ? 7.274 3.505 1.616 1.00 92.25 119 TYR A C 1
ATOM 979 O O . TYR A 1 119 ? 6.186 2.922 1.672 1.00 92.25 119 TYR A O 1
ATOM 987 N N . PRO A 1 120 ? 8.410 2.917 2.054 1.00 90.75 120 PRO A N 1
ATOM 988 C CA . PRO A 1 120 ? 9.665 3.579 2.447 1.00 90.75 120 PRO A CA 1
ATOM 989 C C . PRO A 1 120 ? 10.681 3.855 1.329 1.00 90.75 120 PRO A C 1
ATOM 991 O O . PRO A 1 120 ? 11.676 4.537 1.579 1.00 90.75 120 PRO A O 1
ATOM 994 N N . GLY A 1 121 ? 10.470 3.363 0.110 1.00 90.31 121 GLY A N 1
ATOM 995 C CA . GLY A 1 121 ? 11.394 3.613 -0.989 1.00 90.31 121 GLY A CA 1
ATOM 996 C C . GLY A 1 121 ? 11.320 2.594 -2.126 1.00 90.31 121 GLY A C 1
ATOM 997 O O . GLY A 1 121 ? 10.439 1.735 -2.156 1.00 90.31 121 GLY A O 1
ATOM 998 N N . PRO A 1 122 ? 12.251 2.694 -3.086 1.00 92.81 122 PRO A N 1
ATOM 999 C CA . PRO A 1 122 ? 12.259 1.865 -4.282 1.00 92.81 122 PRO A CA 1
ATOM 1000 C C . PRO A 1 122 ? 12.595 0.396 -4.009 1.00 92.81 122 PRO A C 1
ATOM 1002 O O . PRO A 1 122 ? 13.210 0.039 -3.007 1.00 92.81 122 PRO A O 1
ATOM 1005 N N . ALA A 1 123 ? 12.261 -0.459 -4.979 1.00 90.50 123 ALA A N 1
ATOM 1006 C CA . ALA A 1 123 ? 12.530 -1.896 -4.916 1.00 90.50 123 ALA A CA 1
ATOM 1007 C C . ALA A 1 123 ? 14.024 -2.244 -5.079 1.00 90.50 123 ALA A C 1
ATOM 1009 O O . ALA A 1 123 ? 14.481 -3.297 -4.627 1.00 90.50 123 ALA A O 1
ATOM 1010 N N . VAL A 1 124 ? 14.796 -1.379 -5.743 1.00 93.94 124 VAL A N 1
ATOM 1011 C CA . VAL A 1 124 ? 16.235 -1.583 -5.954 1.00 93.94 124 VAL A CA 1
ATOM 1012 C C . VAL A 1 124 ? 17.015 -1.126 -4.727 1.00 93.94 124 VAL A C 1
ATOM 1014 O O . VAL A 1 124 ? 16.828 -0.026 -4.212 1.00 93.94 124 VAL A O 1
ATOM 1017 N N . LYS A 1 125 ? 17.924 -1.988 -4.263 1.00 92.62 125 LYS A N 1
ATOM 1018 C CA . LYS A 1 125 ? 18.785 -1.708 -3.109 1.00 92.62 125 LYS A CA 1
ATOM 1019 C C . LYS A 1 125 ? 19.731 -0.541 -3.389 1.00 92.62 125 LYS A C 1
ATOM 1021 O O . LYS A 1 125 ? 20.145 -0.327 -4.524 1.00 92.62 125 LYS A O 1
ATOM 1026 N N . ASN A 1 126 ? 20.165 0.122 -2.317 1.00 94.38 126 ASN A N 1
ATOM 1027 C CA . ASN A 1 126 ? 21.177 1.183 -2.346 1.00 94.38 126 ASN A CA 1
ATOM 1028 C C . ASN A 1 126 ? 20.777 2.415 -3.174 1.00 94.38 126 ASN A C 1
ATOM 1030 O O . ASN A 1 126 ? 21.640 3.088 -3.729 1.00 94.38 126 ASN A O 1
ATOM 1034 N N . VAL A 1 127 ? 19.482 2.726 -3.226 1.00 96.81 127 VAL A N 1
ATOM 1035 C CA . VAL A 1 127 ? 18.965 3.983 -3.777 1.00 96.81 127 VAL A CA 1
ATOM 1036 C C . VAL A 1 127 ? 18.505 4.850 -2.600 1.00 96.81 127 VAL A C 1
ATOM 1038 O O . VAL A 1 127 ? 17.351 4.740 -2.201 1.00 96.81 127 VAL A O 1
ATOM 1041 N N . PRO A 1 128 ? 19.391 5.628 -1.951 1.00 95.19 128 PRO A N 1
ATOM 1042 C CA . PRO A 1 128 ? 19.006 6.484 -0.831 1.00 95.19 128 PRO A CA 1
ATOM 1043 C C . PRO A 1 128 ? 18.130 7.660 -1.283 1.00 95.19 128 PRO A C 1
ATOM 1045 O O . PRO A 1 128 ? 18.203 8.097 -2.432 1.00 95.19 128 PRO A O 1
ATOM 1048 N N . LEU A 1 129 ? 17.382 8.253 -0.341 1.00 94.50 129 LEU A N 1
ATOM 1049 C CA . LEU A 1 129 ? 16.557 9.447 -0.586 1.00 94.50 129 LEU A CA 1
ATOM 1050 C C . LEU A 1 129 ? 17.356 10.612 -1.199 1.00 94.50 129 LEU A C 1
ATOM 1052 O O . LEU A 1 129 ? 16.816 11.376 -1.990 1.00 94.50 129 LEU A O 1
ATOM 1056 N N . SER A 1 130 ? 18.653 10.725 -0.904 1.00 96.00 130 SER A N 1
ATOM 1057 C CA . SER A 1 130 ? 19.528 11.756 -1.478 1.00 96.00 130 SER A CA 1
ATOM 1058 C C . SER A 1 130 ? 19.698 11.670 -3.002 1.00 96.00 130 SER A C 1
ATOM 1060 O O . SER A 1 130 ? 20.133 12.647 -3.607 1.00 96.00 130 SER A O 1
ATOM 1062 N N . MET A 1 131 ? 19.355 10.537 -3.631 1.00 97.50 131 MET A N 1
ATOM 1063 C CA . MET A 1 131 ? 19.321 10.395 -5.092 1.00 97.50 131 MET A CA 1
ATOM 1064 C C . MET A 1 131 ? 18.023 10.917 -5.721 1.00 97.50 131 MET A C 1
ATOM 1066 O O . MET A 1 131 ? 17.976 11.102 -6.936 1.00 97.50 131 MET A O 1
ATOM 1070 N N . ALA A 1 132 ? 16.964 11.1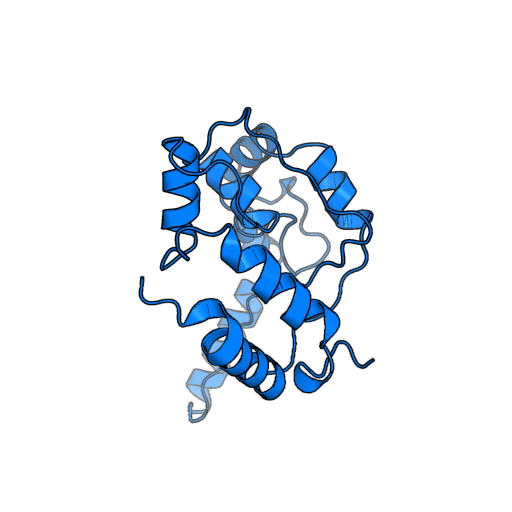19 -4.932 1.00 96.94 132 ALA A N 1
ATOM 1071 C CA . ALA A 1 132 ? 15.672 11.575 -5.435 1.00 96.94 132 ALA A CA 1
ATOM 1072 C C . ALA A 1 132 ? 15.739 13.034 -5.924 1.00 96.94 132 ALA A C 1
ATOM 1074 O O . ALA A 1 132 ? 16.611 13.791 -5.484 1.00 96.94 132 ALA A O 1
ATOM 1075 N N . PRO A 1 133 ? 14.795 13.485 -6.769 1.00 96.06 133 PRO A N 1
ATOM 1076 C CA . PRO A 1 133 ? 14.638 14.904 -7.071 1.00 96.06 133 PRO A CA 1
ATOM 1077 C C . PRO A 1 133 ? 14.539 15.755 -5.795 1.00 96.06 133 PRO A C 1
ATOM 1079 O O . PRO A 1 133 ? 13.933 15.340 -4.805 1.00 96.06 133 PRO A O 1
ATOM 1082 N N . ALA A 1 134 ? 15.112 16.963 -5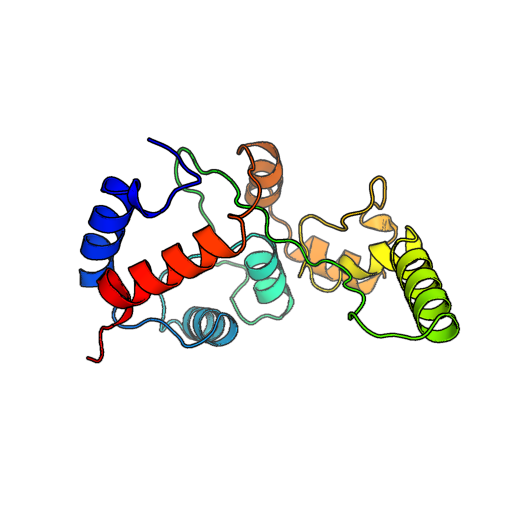.818 1.00 96.56 134 ALA A N 1
ATOM 1083 C CA . ALA A 1 134 ? 15.175 17.843 -4.643 1.00 96.56 134 ALA A CA 1
ATOM 1084 C C . ALA A 1 134 ? 13.789 18.139 -4.039 1.00 96.56 134 ALA A C 1
ATOM 1086 O O . ALA A 1 134 ? 13.643 18.230 -2.821 1.00 96.56 134 ALA A O 1
ATOM 1087 N N . GLU A 1 135 ? 12.765 18.236 -4.886 1.00 95.06 135 GLU A N 1
ATOM 1088 C CA . GLU A 1 135 ? 11.377 18.401 -4.459 1.00 95.06 135 GLU A CA 1
ATOM 1089 C C . GLU A 1 135 ? 10.874 17.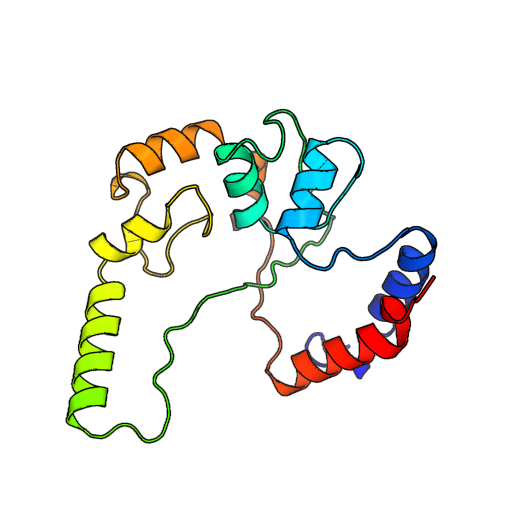199 -3.647 1.00 95.06 135 GLU A C 1
ATOM 1091 O O . GLU A 1 135 ? 10.347 17.378 -2.550 1.00 95.06 135 GLU A O 1
ATOM 1096 N N . SER A 1 136 ? 11.110 15.970 -4.119 1.00 95.56 136 SER A N 1
ATOM 1097 C CA . SER A 1 136 ? 10.723 14.750 -3.402 1.00 95.56 136 SER A CA 1
ATOM 1098 C C . SER A 1 136 ? 11.416 14.656 -2.041 1.00 95.56 136 SER A C 1
ATOM 1100 O O . SER A 1 136 ? 10.770 14.313 -1.052 1.00 95.56 136 SER A O 1
ATOM 1102 N N . GLN A 1 137 ? 12.701 15.024 -1.965 1.00 95.75 137 GLN A N 1
ATOM 1103 C CA . GLN A 1 137 ? 13.443 15.081 -0.699 1.00 95.75 137 GLN A CA 1
ATOM 1104 C C . GLN A 1 137 ? 12.794 16.058 0.290 1.00 95.75 137 GLN A C 1
ATOM 1106 O O . GLN A 1 137 ? 12.535 15.695 1.437 1.00 95.75 137 GLN A O 1
ATOM 1111 N N . ALA A 1 138 ? 12.491 17.279 -0.164 1.00 95.56 138 ALA A N 1
ATOM 1112 C CA . ALA A 1 138 ? 11.894 18.325 0.663 1.00 95.56 138 ALA A CA 1
ATOM 1113 C C . ALA A 1 138 ? 10.455 18.003 1.100 1.00 95.56 138 ALA A C 1
ATOM 1115 O O . ALA A 1 138 ? 10.033 18.395 2.190 1.00 95.56 138 ALA A O 1
ATOM 1116 N N . ASN A 1 139 ? 9.687 17.313 0.256 1.00 94.62 139 ASN A N 1
ATOM 1117 C CA . ASN A 1 139 ? 8.325 16.895 0.576 1.00 94.62 139 ASN A CA 1
ATOM 1118 C C . ASN A 1 139 ? 8.331 15.761 1.606 1.00 94.62 139 ASN A C 1
ATOM 1120 O O . ASN A 1 139 ? 7.647 15.850 2.627 1.00 94.62 139 ASN A O 1
ATOM 1124 N N . LEU A 1 140 ? 9.162 14.738 1.396 1.00 94.38 140 LEU A N 1
ATOM 1125 C CA . LEU A 1 140 ? 9.299 13.622 2.329 1.00 94.38 140 LEU A CA 1
ATOM 1126 C C . LEU A 1 140 ? 9.826 14.063 3.693 1.00 94.38 140 LEU A C 1
ATOM 1128 O O . LEU A 1 140 ? 9.277 13.646 4.709 1.00 94.38 140 LEU A O 1
ATOM 1132 N N . SER A 1 141 ? 10.810 14.965 3.751 1.00 91.81 141 SER A N 1
ATOM 1133 C CA . SER A 1 141 ? 11.361 15.431 5.031 1.00 91.81 141 SER A CA 1
ATOM 1134 C C . SER A 1 141 ? 10.324 16.100 5.941 1.00 91.81 141 SER A C 1
ATOM 1136 O O . SER A 1 141 ? 10.527 16.166 7.149 1.00 91.81 141 SER A O 1
ATOM 1138 N N . LYS A 1 142 ? 9.221 16.615 5.380 1.00 89.00 142 LYS A N 1
ATOM 1139 C CA . LYS A 1 142 ? 8.121 17.234 6.139 1.00 89.00 142 LYS A CA 1
ATOM 1140 C C . LYS A 1 142 ? 7.082 16.225 6.633 1.00 89.00 142 LYS A C 1
ATOM 1142 O O . LYS A 1 142 ? 6.329 16.548 7.546 1.00 89.00 142 LYS A O 1
ATOM 1147 N N . ALA A 1 143 ? 7.002 15.051 6.007 1.00 90.31 143 ALA A N 1
ATOM 1148 C CA . ALA A 1 143 ? 5.946 14.067 6.246 1.00 90.31 143 ALA A CA 1
ATOM 1149 C C . ALA A 1 143 ? 6.438 12.783 6.926 1.00 90.31 143 ALA A C 1
ATOM 1151 O O . ALA A 1 143 ? 5.633 12.083 7.541 1.00 90.31 143 ALA A O 1
ATOM 1152 N N . ILE A 1 144 ? 7.735 12.472 6.833 1.00 86.00 144 ILE A N 1
ATOM 1153 C CA . ILE A 1 144 ? 8.335 11.338 7.534 1.00 86.00 144 ILE A CA 1
ATOM 1154 C C . ILE A 1 144 ? 8.248 11.569 9.043 1.00 86.00 144 ILE A C 1
ATOM 1156 O O . ILE A 1 144 ? 8.514 12.658 9.553 1.00 86.00 144 ILE A O 1
ATOM 1160 N N . ARG A 1 145 ? 7.869 10.511 9.759 1.00 88.44 145 ARG A N 1
ATOM 1161 C CA . ARG A 1 145 ? 7.727 10.501 11.210 1.00 88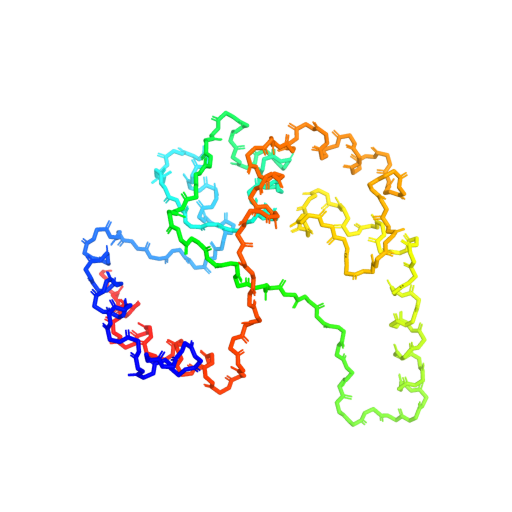.44 145 ARG A CA 1
ATOM 1162 C C . ARG A 1 145 ? 8.454 9.293 11.784 1.00 88.44 145 ARG A C 1
ATOM 1164 O O . ARG A 1 145 ? 8.493 8.230 11.167 1.00 88.44 145 ARG A O 1
ATOM 1171 N N . LYS A 1 146 ? 9.002 9.472 12.985 1.00 90.69 146 LYS A N 1
ATOM 1172 C CA . LYS A 1 146 ? 9.815 8.468 13.678 1.00 90.69 146 LYS A CA 1
ATOM 1173 C C . LYS A 1 146 ? 9.071 7.142 13.882 1.00 90.69 146 LYS A C 1
ATOM 1175 O O . LYS A 1 146 ? 9.653 6.080 13.720 1.00 90.69 146 LYS A O 1
ATOM 1180 N N . ASP A 1 147 ? 7.786 7.204 14.214 1.00 90.06 147 ASP A N 1
ATOM 1181 C CA . ASP A 1 147 ? 6.925 6.034 14.399 1.00 90.06 147 ASP A CA 1
ATOM 1182 C C . ASP A 1 147 ? 6.736 5.226 13.104 1.00 90.06 147 ASP A C 1
ATOM 1184 O O . ASP A 1 147 ? 6.748 3.997 13.149 1.00 90.06 147 ASP A O 1
ATOM 1188 N N . LEU A 1 148 ? 6.614 5.894 11.950 1.00 90.75 148 LEU A N 1
ATOM 1189 C CA . LEU A 1 148 ? 6.537 5.230 10.645 1.00 90.75 148 LEU A CA 1
ATOM 1190 C C . LEU A 1 148 ? 7.864 4.549 10.285 1.00 90.75 148 LEU A C 1
ATOM 1192 O O . LEU A 1 148 ? 7.857 3.396 9.858 1.00 90.75 148 LEU A O 1
ATOM 1196 N N . GLU A 1 149 ? 8.994 5.228 10.499 1.00 90.50 149 GLU A N 1
ATOM 1197 C CA . GLU A 1 149 ? 10.331 4.671 10.244 1.00 90.50 149 GLU A CA 1
ATOM 1198 C C . GLU A 1 149 ? 10.620 3.450 11.125 1.00 90.50 149 GLU A C 1
ATOM 1200 O O . GLU A 1 149 ? 11.100 2.420 10.645 1.00 90.50 149 GLU A O 1
ATOM 1205 N N . GLU A 1 150 ? 10.280 3.530 12.413 1.00 92.75 150 GLU A N 1
ATOM 1206 C CA . GLU A 1 150 ? 10.401 2.403 13.337 1.00 92.75 150 GLU A CA 1
ATOM 1207 C C . GLU A 1 150 ? 9.515 1.233 12.896 1.00 92.75 150 GLU A C 1
ATOM 1209 O O . GLU A 1 150 ? 9.960 0.084 12.892 1.00 92.75 150 GLU A O 1
ATOM 1214 N N . ALA A 1 151 ? 8.280 1.503 12.465 1.00 92.69 151 ALA A N 1
ATOM 1215 C CA . ALA A 1 151 ? 7.343 0.465 12.053 1.00 92.69 151 ALA A CA 1
ATOM 1216 C C . ALA A 1 151 ? 7.806 -0.335 10.824 1.00 92.69 151 ALA A C 1
ATOM 1218 O O . ALA A 1 151 ? 7.511 -1.531 10.748 1.00 92.69 151 ALA A O 1
ATOM 1219 N N . VAL A 1 152 ? 8.561 0.278 9.901 1.00 90.62 152 VAL A N 1
ATOM 1220 C CA . VAL A 1 152 ? 9.130 -0.403 8.718 1.00 90.62 152 VAL A CA 1
ATOM 1221 C C . VAL A 1 152 ? 10.022 -1.581 9.116 1.00 90.62 152 VAL A C 1
ATOM 1223 O O . VAL A 1 152 ? 10.018 -2.606 8.442 1.00 90.62 152 VAL A O 1
ATOM 1226 N N . THR A 1 153 ? 10.781 -1.454 10.208 1.00 90.50 153 THR A N 1
ATOM 1227 C CA . THR A 1 153 ? 11.749 -2.482 10.639 1.00 90.50 153 THR A CA 1
ATOM 1228 C C . THR A 1 153 ? 11.280 -3.298 11.842 1.00 90.50 153 THR A C 1
ATOM 1230 O O . THR A 1 153 ? 11.740 -4.421 12.036 1.00 90.50 153 THR A O 1
ATOM 1233 N N . LYS A 1 154 ? 10.352 -2.759 12.641 1.00 94.19 154 LYS A N 1
ATOM 1234 C CA . LYS A 1 154 ? 9.830 -3.396 13.856 1.00 94.19 154 LYS A CA 1
ATOM 1235 C C . LYS A 1 154 ? 8.971 -4.628 13.574 1.00 94.19 154 LYS A C 1
ATOM 1237 O O . LYS A 1 154 ? 9.039 -5.592 14.335 1.00 94.19 154 LYS A O 1
ATOM 1242 N N . TYR A 1 155 ? 8.118 -4.577 12.553 1.00 94.94 155 TYR A N 1
ATOM 1243 C CA . TYR A 1 155 ? 7.148 -5.640 12.284 1.00 94.94 155 TYR A CA 1
ATOM 1244 C C . TYR A 1 155 ? 7.654 -6.602 11.203 1.00 94.94 155 TYR A C 1
ATOM 1246 O O . TYR A 1 155 ? 8.281 -6.159 10.237 1.00 94.94 155 TYR A O 1
ATOM 1254 N N . PRO A 1 156 ? 7.376 -7.914 11.324 1.00 95.12 156 PRO A N 1
ATOM 1255 C CA . PRO A 1 156 ? 7.683 -8.861 10.260 1.00 95.12 156 PRO A CA 1
ATOM 1256 C C . PRO A 1 156 ? 6.873 -8.530 9.003 1.00 95.12 156 PRO A C 1
ATOM 1258 O O . PRO A 1 156 ? 5.802 -7.928 9.087 1.00 95.12 156 PRO A O 1
ATOM 1261 N N . SER A 1 157 ? 7.358 -8.968 7.841 1.00 92.75 157 SER A N 1
ATOM 1262 C CA . SER A 1 157 ? 6.626 -8.848 6.580 1.00 92.75 157 SER A CA 1
ATOM 1263 C C . SER A 1 157 ? 6.415 -10.201 5.908 1.00 92.75 157 SER A C 1
ATOM 1265 O O . SER A 1 157 ? 7.190 -11.139 6.099 1.00 92.75 157 SER A O 1
ATOM 1267 N N . THR A 1 158 ? 5.348 -10.292 5.124 1.00 92.81 158 THR A N 1
ATOM 1268 C CA . THR A 1 158 ? 4.993 -11.431 4.285 1.00 92.81 158 THR A CA 1
ATOM 1269 C C . THR A 1 158 ? 4.623 -10.948 2.888 1.00 92.81 158 THR A C 1
ATOM 1271 O O . THR A 1 158 ? 4.277 -9.785 2.671 1.00 92.81 158 THR A O 1
ATOM 1274 N N . THR A 1 159 ? 4.697 -11.860 1.926 1.00 90.81 159 THR A N 1
ATOM 1275 C CA . THR A 1 159 ? 4.145 -11.627 0.590 1.00 90.81 159 THR A CA 1
ATOM 1276 C C . THR A 1 159 ? 2.621 -11.707 0.617 1.00 90.81 159 THR A C 1
ATOM 1278 O O . THR A 1 159 ? 2.033 -12.287 1.535 1.00 90.81 159 THR A O 1
ATOM 1281 N N . GLN A 1 160 ? 1.998 -11.088 -0.383 1.00 90.25 160 GLN A N 1
ATOM 1282 C CA . GLN A 1 160 ? 0.572 -11.224 -0.649 1.00 90.25 160 GLN A CA 1
ATOM 1283 C C . GLN A 1 160 ? 0.206 -12.683 -0.970 1.00 90.25 160 GLN A C 1
ATOM 1285 O O . GLN A 1 160 ? 1.054 -13.470 -1.396 1.00 90.25 160 GLN A O 1
ATOM 1290 N N . LEU A 1 161 ? -1.073 -13.017 -0.790 1.00 93.44 161 LEU A N 1
ATOM 1291 C CA . LEU A 1 161 ? -1.672 -14.239 -1.318 1.00 93.44 161 LEU A CA 1
ATOM 1292 C C . LEU A 1 161 ? -1.394 -14.408 -2.817 1.00 93.44 161 LEU A C 1
ATOM 1294 O O . LEU A 1 161 ? -1.287 -13.429 -3.562 1.00 93.44 161 LEU A O 1
ATOM 1298 N N . ASP A 1 162 ? -1.337 -15.660 -3.271 1.00 92.75 162 ASP A N 1
ATOM 1299 C CA . ASP A 1 162 ? -1.378 -15.932 -4.704 1.00 92.75 162 ASP A CA 1
ATOM 1300 C C . ASP A 1 162 ? -2.727 -15.509 -5.314 1.00 92.75 162 ASP A C 1
ATOM 1302 O O . ASP A 1 162 ? -3.683 -15.158 -4.618 1.00 92.75 162 ASP A O 1
ATOM 1306 N N . ALA A 1 163 ? -2.803 -15.511 -6.645 1.00 92.50 163 ALA A N 1
ATOM 1307 C CA . ALA A 1 163 ? -3.975 -15.011 -7.353 1.00 92.50 163 ALA A CA 1
ATOM 1308 C C . ALA A 1 163 ? -5.265 -15.786 -7.018 1.00 92.50 163 ALA A C 1
ATOM 1310 O O . ALA A 1 163 ? -6.331 -15.174 -6.924 1.00 92.50 163 ALA A O 1
ATOM 1311 N N . GLU A 1 164 ? -5.187 -17.108 -6.831 1.00 96.62 164 GLU A N 1
ATOM 1312 C CA . GLU A 1 164 ? -6.357 -17.946 -6.547 1.00 96.62 164 GLU A CA 1
ATOM 1313 C C . GLU A 1 164 ? -6.860 -17.708 -5.122 1.00 96.62 164 GLU A C 1
ATOM 1315 O O . GLU A 1 164 ? -8.049 -17.453 -4.913 1.00 96.62 164 GLU A O 1
ATOM 1320 N N . ALA A 1 165 ? -5.951 -17.712 -4.146 1.00 96.69 165 ALA A N 1
ATOM 1321 C CA . ALA A 1 165 ? -6.266 -17.429 -2.756 1.00 96.69 165 ALA A CA 1
ATOM 1322 C C . ALA A 1 165 ? -6.764 -15.988 -2.570 1.00 96.69 165 ALA A C 1
ATOM 1324 O O . ALA A 1 165 ? -7.739 -15.774 -1.852 1.00 96.69 165 ALA A O 1
ATOM 1325 N N . LEU A 1 166 ? -6.164 -14.994 -3.234 1.00 95.62 166 LEU A N 1
ATOM 1326 C CA . LEU A 1 166 ? -6.617 -13.602 -3.152 1.00 95.62 166 LEU A CA 1
ATOM 1327 C C . LEU A 1 166 ? -8.030 -13.438 -3.722 1.00 95.62 166 LEU A C 1
ATOM 1329 O O . LEU A 1 166 ? -8.882 -12.826 -3.080 1.00 95.62 166 LEU A O 1
ATOM 1333 N N . THR A 1 167 ? -8.296 -14.034 -4.888 1.00 96.88 167 THR A N 1
ATOM 1334 C CA . THR A 1 167 ? -9.634 -14.025 -5.503 1.00 96.88 167 THR A CA 1
ATOM 1335 C C . THR A 1 167 ? -10.660 -14.646 -4.561 1.00 96.88 167 THR A C 1
ATOM 1337 O O . THR A 1 167 ? -11.700 -14.048 -4.288 1.00 96.88 167 THR A O 1
ATOM 1340 N N . LEU A 1 168 ? -10.337 -15.803 -3.981 1.00 97.44 168 LEU A N 1
ATOM 1341 C CA . LEU A 1 168 ? -11.193 -16.461 -3.004 1.00 97.44 168 LEU A CA 1
ATOM 1342 C C . LEU A 1 168 ? -11.429 -15.595 -1.756 1.00 97.44 168 LEU A C 1
ATOM 1344 O O . LEU A 1 168 ? -12.551 -15.546 -1.253 1.00 97.44 168 LEU A O 1
ATOM 1348 N N . ALA A 1 169 ? -10.401 -14.911 -1.248 1.00 96.38 169 ALA A N 1
ATOM 1349 C CA . ALA A 1 169 ? -10.538 -14.002 -0.114 1.00 96.38 169 ALA A CA 1
ATOM 1350 C C . ALA A 1 169 ? -11.503 -12.848 -0.434 1.00 96.38 169 ALA A C 1
ATOM 1352 O O . ALA A 1 169 ? -12.371 -12.549 0.387 1.00 96.38 169 ALA A O 1
ATOM 1353 N N . CYS A 1 170 ? -11.412 -12.254 -1.629 1.00 95.25 170 CYS A N 1
ATOM 1354 C CA . CYS A 1 170 ? -12.345 -11.227 -2.104 1.00 95.25 170 CYS A CA 1
ATOM 1355 C C . CYS A 1 170 ? -13.781 -11.763 -2.222 1.00 95.25 170 CYS A C 1
ATOM 1357 O O . CYS A 1 170 ? -14.703 -11.173 -1.668 1.00 95.25 170 CYS A O 1
ATOM 1359 N N . GLU A 1 171 ? -13.985 -12.931 -2.836 1.00 95.94 171 GLU A N 1
ATOM 1360 C CA . GLU A 1 171 ? -15.314 -13.557 -2.927 1.00 95.94 171 GLU A CA 1
ATOM 1361 C C . GLU A 1 171 ? -15.911 -13.891 -1.551 1.00 95.94 171 GLU A C 1
ATOM 1363 O O . GLU A 1 171 ? -17.130 -13.871 -1.344 1.00 95.94 171 GLU A O 1
ATOM 1368 N N . MET A 1 172 ? -15.067 -14.294 -0.599 1.00 96.00 172 MET A N 1
ATOM 1369 C CA . MET A 1 172 ? -15.489 -14.546 0.775 1.00 96.00 172 MET A CA 1
ATOM 1370 C C . MET A 1 172 ? -15.846 -13.243 1.483 1.00 96.00 172 MET A C 1
ATOM 1372 O O . MET A 1 172 ? -16.880 -13.217 2.147 1.00 96.00 172 MET A O 1
ATOM 1376 N N . TRP A 1 173 ? -15.051 -12.184 1.316 1.00 95.12 173 TRP A N 1
ATOM 1377 C CA . TRP A 1 173 ? -15.360 -10.847 1.816 1.00 95.12 173 TRP A CA 1
ATOM 1378 C C . TRP A 1 173 ? -16.721 -10.371 1.312 1.00 95.12 173 TRP A C 1
ATOM 1380 O O . TRP A 1 173 ? -17.578 -10.043 2.132 1.00 95.12 173 TRP A O 1
ATOM 1390 N N . ASP A 1 174 ? -16.958 -10.421 0.001 1.00 93.38 174 ASP A N 1
ATOM 1391 C CA . ASP A 1 174 ? -18.211 -9.969 -0.603 1.00 93.38 174 ASP A CA 1
ATOM 1392 C C . ASP A 1 174 ? -19.403 -10.724 -0.014 1.00 93.38 174 ASP A C 1
ATOM 1394 O O . ASP A 1 174 ? -20.343 -10.116 0.487 1.00 93.38 174 ASP A O 1
ATOM 1398 N N . ARG A 1 175 ? -19.343 -12.060 0.039 1.00 92.25 175 ARG A N 1
ATOM 1399 C CA . ARG A 1 175 ? -20.452 -12.882 0.558 1.00 92.25 175 ARG A CA 1
ATOM 1400 C C . ARG A 1 175 ? -20.708 -12.726 2.052 1.00 92.25 175 ARG A C 1
ATOM 1402 O O . ARG A 1 175 ? -21.826 -12.968 2.501 1.00 92.25 175 ARG A O 1
ATOM 1409 N N . GLN A 1 176 ? -19.672 -12.447 2.836 1.00 91.06 176 GLN A N 1
ATOM 1410 C CA . GLN A 1 176 ? -19.733 -12.573 4.292 1.00 91.06 176 GLN A CA 1
ATOM 1411 C C . GLN A 1 176 ? -19.735 -11.244 5.040 1.00 91.06 176 GLN A C 1
ATOM 1413 O O . GLN A 1 176 ? -20.130 -11.242 6.206 1.00 91.06 176 GLN A O 1
ATOM 1418 N N . VAL A 1 177 ? -19.255 -10.171 4.411 1.00 92.69 177 VAL A N 1
ATOM 1419 C CA . VAL A 1 177 ? -19.011 -8.871 5.045 1.00 92.69 177 VAL A CA 1
ATOM 1420 C C . VAL A 1 177 ? -19.463 -7.730 4.125 1.00 92.69 177 VAL A C 1
ATOM 1422 O O . VAL A 1 177 ? -20.379 -6.990 4.467 1.00 92.69 177 VAL A O 1
ATOM 1425 N N . GLY A 1 178 ? -18.868 -7.619 2.933 1.00 83.69 178 GLY A N 1
ATOM 1426 C CA . GLY A 1 178 ? -18.994 -6.455 2.050 1.00 83.69 178 GLY A CA 1
ATOM 1427 C C . GLY A 1 178 ? -20.344 -6.286 1.346 1.00 83.69 178 GLY A C 1
ATOM 1428 O O . GLY A 1 178 ? -20.638 -5.191 0.880 1.00 83.69 178 GLY A O 1
ATOM 1429 N N . ALA A 1 179 ? -21.195 -7.318 1.288 1.00 74.06 179 ALA A N 1
ATOM 1430 C CA . ALA A 1 179 ? -22.492 -7.271 0.598 1.00 74.06 179 ALA A CA 1
ATOM 1431 C C . ALA A 1 179 ? -23.582 -6.423 1.284 1.00 74.06 179 ALA A C 1
ATOM 1433 O O . ALA A 1 179 ? -24.748 -6.504 0.892 1.00 74.06 179 ALA A O 1
ATOM 1434 N N . LYS A 1 180 ? -23.261 -5.597 2.288 1.00 62.16 180 LYS A N 1
ATOM 1435 C CA . LYS A 1 180 ? -24.227 -4.627 2.817 1.00 62.16 180 LYS A CA 1
ATOM 1436 C C . LYS A 1 180 ? -24.537 -3.549 1.771 1.00 62.16 180 LYS A C 1
ATOM 1438 O O . LYS A 1 180 ? -23.947 -2.476 1.764 1.00 62.16 180 LYS A O 1
ATOM 1443 N N . THR A 1 181 ? -25.551 -3.798 0.950 1.00 49.44 181 THR A N 1
ATOM 1444 C CA . THR A 1 181 ? -26.482 -2.750 0.523 1.00 49.44 181 THR A CA 1
ATOM 1445 C C . THR A 1 181 ? -27.319 -2.364 1.741 1.00 49.44 181 THR A C 1
ATOM 1447 O O . THR A 1 181 ? -28.262 -3.078 2.085 1.00 49.44 181 THR A O 1
ATOM 1450 N N . LYS A 1 182 ? -26.929 -1.297 2.442 1.00 47.72 182 LYS A N 1
ATOM 1451 C CA . LYS A 1 182 ? -27.859 -0.540 3.289 1.00 47.72 182 LYS A CA 1
ATOM 1452 C C . LYS A 1 182 ? -28.557 0.509 2.437 1.00 47.72 182 LYS A C 1
ATOM 1454 O O . LYS A 1 182 ? -27.860 1.113 1.593 1.00 47.72 182 LYS A O 1
#

pLDDT: mean 92.66, std 6.31, range [47.72, 98.12]

Secondary structure (DSSP, 8-state):
--TT-GGG-HHHHHHHHHHGGG-S---SSHHHHHHHHHHTS-S-----HHHHHHHHHTTSS-TT------TT--EEE------PPTT--HHHHHHHHHHHHHHTSHHHHGGGGGGGTTTT--SSTT--GGGS-HHHHHHHHHH--HHHHHHHHHS-EEEPPPHHHHHHHHHHHIIIIIT---

Radius of gyration: 19.33 Å; chains: 1; bounding box: 49×41×50 Å

Sequence (182 aa):
KDPLDPKTWDKTWAYLKELDKYIDYYPSGTGIAFREMGEGTRYILASHLGWDVNQRILGTIPAHFQAFFLENTTWVNDSHFACIPKGLDKAHKELALQLIAWLLKPEMQAFNYDNGYFYPGPAVKNVPLSMAPAESQANLSKAIRKDLEEAVTKYPSTTQLDAEALTLACEMWDRQVGAKTK